Protein AF-A0A3D3NUW0-F1 (afdb_monomer)

Solvent-accessible surface area (backbone atoms only — not comparable to full-atom values): 5155 Å² total; per-residue (Å²): 125,73,68,64,59,54,54,58,57,54,56,60,62,60,56,69,76,67,60,73,74,74,84,60,92,82,47,58,80,45,76,38,79,14,66,33,74,52,46,27,53,74,76,36,36,77,55,47,50,52,43,41,74,75,62,28,48,69,45,76,38,54,77,41,61,46,28,73,80,49,97,88,49,50,45,71,68,32,23,55,50,46,61,71,76,101

pLDDT: mean 85.2, std 19.33, range [48.78, 98.56]

Sequence (86 aa):
MRRATFLLAAVTFFAASILPAQDGDGKLRILVFGAHPDDAEYKAGGTAVKWARLGHHVKLVSVTNGDIGHWREAGGPLALRRAAEA

Secondary structure (DSSP, 8-state):
-HHHHHHHHHHHHHHGGGSPP----S--EEEEEESSTTHHHHHHHHHHHHHHHTT-EEEEEESS--TT--SS--SHHHHHHHHHH-

Radius of gyration: 20.0 Å; Cα contacts (8 Å, |Δi|>4): 86; chains: 1; bounding box: 29×56×36 Å

Nearest PDB structures (foldseek):
  8bgo-assembly1_C  TM=8.040E-01  e=4.653E-02  Thermococcus chitonophagus
  4ewl-assembly2_B  TM=8.212E-01  e=4.986E-02  Mycobacterium tuberculosis
  4o6p-assembly1_C  TM=5.164E-01  e=3.387E+00  Caldanaerobacter subterraneus subsp. tengcongensis MB4
  5x0o-assembly1_A  TM=3.867E-01  e=2.568E+00  Vibrio vulnificus

Structure (mmCIF, N/CA/C/O backbone):
data_AF-A0A3D3NUW0-F1
#
_entry.id   AF-A0A3D3NUW0-F1
#
loop_
_atom_site.group_PDB
_atom_site.id
_atom_site.type_symbol
_atom_site.label_atom_id
_atom_site.label_alt_id
_atom_site.label_comp_id
_atom_site.label_asym_id
_atom_site.label_entity_id
_atom_site.label_seq_id
_atom_site.pdbx_PDB_ins_code
_atom_site.Cartn_x
_atom_site.Cartn_y
_atom_site.Cartn_z
_atom_site.occupancy
_atom_site.B_iso_or_equiv
_atom_site.auth_seq_id
_atom_site.auth_comp_id
_atom_site.auth_asym_id
_atom_site.auth_atom_id
_atom_site.pdbx_PDB_model_num
ATOM 1 N N . MET A 1 1 ? -6.116 47.223 -12.055 1.00 54.00 1 MET A N 1
ATOM 2 C CA . MET A 1 1 ? -6.739 45.911 -12.356 1.00 54.00 1 MET A CA 1
ATOM 3 C C . MET A 1 1 ? -6.019 44.693 -11.753 1.00 54.00 1 MET A C 1
ATOM 5 O O . MET A 1 1 ? -6.661 43.670 -11.620 1.00 54.00 1 MET A O 1
ATOM 9 N N . ARG A 1 2 ? -4.747 44.773 -11.310 1.00 54.78 2 ARG A N 1
ATOM 10 C CA . ARG A 1 2 ? -4.023 43.631 -10.692 1.00 54.78 2 ARG A CA 1
ATOM 11 C C . ARG A 1 2 ? -4.251 43.423 -9.181 1.00 54.78 2 ARG A C 1
ATOM 13 O O . ARG A 1 2 ? -3.912 42.373 -8.659 1.00 54.78 2 ARG A O 1
ATOM 20 N N . ARG A 1 3 ? -4.831 44.404 -8.474 1.00 51.81 3 ARG A N 1
ATOM 21 C CA . ARG A 1 3 ? -5.116 44.313 -7.024 1.00 51.81 3 ARG A CA 1
ATOM 22 C C . ARG A 1 3 ? -6.396 43.524 -6.706 1.00 51.81 3 ARG A C 1
ATOM 24 O O . ARG A 1 3 ? -6.440 42.828 -5.703 1.00 51.81 3 ARG A O 1
ATOM 31 N N . ALA A 1 4 ? -7.399 43.582 -7.585 1.00 51.34 4 ALA A N 1
ATOM 32 C CA . ALA A 1 4 ? -8.662 42.858 -7.416 1.00 51.34 4 ALA A CA 1
ATOM 33 C C . ALA A 1 4 ? -8.512 41.341 -7.652 1.00 51.34 4 ALA A C 1
ATOM 35 O O . ALA A 1 4 ? -9.154 40.545 -6.976 1.00 51.34 4 ALA A O 1
ATOM 36 N N . THR A 1 5 ? -7.607 40.934 -8.551 1.00 51.72 5 THR A N 1
ATOM 37 C CA . THR A 1 5 ? -7.318 39.518 -8.837 1.00 51.72 5 THR A CA 1
ATOM 38 C C . THR A 1 5 ? -6.596 38.818 -7.678 1.00 51.72 5 THR A C 1
ATOM 40 O O . THR A 1 5 ? -6.843 37.644 -7.431 1.00 51.72 5 THR A O 1
ATOM 43 N N . PHE A 1 6 ? -5.757 39.539 -6.921 1.00 49.81 6 PHE A N 1
ATOM 44 C CA . PHE A 1 6 ? -5.094 38.999 -5.725 1.00 49.81 6 PHE A CA 1
ATOM 45 C C . PHE A 1 6 ? -6.059 38.802 -4.547 1.00 49.81 6 PHE A C 1
ATOM 47 O O . PHE A 1 6 ? -5.928 37.828 -3.811 1.00 49.81 6 PHE A O 1
ATOM 54 N N . LEU A 1 7 ? -7.053 39.685 -4.388 1.00 51.41 7 LEU A N 1
ATOM 55 C CA . LEU A 1 7 ? -8.050 39.549 -3.321 1.00 51.41 7 LEU A CA 1
ATOM 56 C C . LEU A 1 7 ? -8.966 38.334 -3.538 1.00 51.41 7 LEU A C 1
ATOM 58 O O . LEU A 1 7 ? -9.275 37.627 -2.586 1.00 51.41 7 LEU A O 1
ATOM 62 N N . LEU A 1 8 ? -9.365 38.057 -4.785 1.00 51.03 8 LEU A N 1
ATOM 63 C CA . LEU A 1 8 ? -10.263 36.940 -5.096 1.00 51.03 8 LEU A CA 1
ATOM 64 C C . LEU A 1 8 ? -9.588 35.566 -4.902 1.00 51.03 8 LEU A C 1
ATOM 66 O O . LEU A 1 8 ? -10.234 34.630 -4.444 1.00 51.03 8 LEU A O 1
ATOM 70 N N . ALA A 1 9 ? -8.284 35.459 -5.186 1.00 52.34 9 ALA A N 1
ATOM 71 C CA . ALA A 1 9 ? -7.506 34.232 -4.981 1.00 52.34 9 ALA A CA 1
ATOM 72 C C . ALA A 1 9 ? -7.192 33.945 -3.497 1.00 52.34 9 ALA A C 1
ATOM 74 O O . ALA A 1 9 ? -7.087 32.787 -3.100 1.00 52.34 9 ALA A O 1
ATOM 75 N N . ALA A 1 10 ? -7.066 34.980 -2.659 1.00 51.56 10 ALA A N 1
ATOM 76 C CA . ALA A 1 10 ? -6.853 34.807 -1.221 1.00 51.56 10 ALA A CA 1
ATOM 77 C C . ALA A 1 10 ? -8.125 34.325 -0.493 1.00 51.56 10 ALA A C 1
ATOM 79 O O . ALA A 1 10 ? -8.037 33.533 0.443 1.00 51.56 10 ALA A O 1
ATOM 80 N N . VAL A 1 11 ? -9.310 34.751 -0.949 1.00 52.72 11 VAL A N 1
ATOM 81 C CA . VAL A 1 11 ? -10.604 34.359 -0.359 1.00 52.72 11 VAL A CA 1
ATOM 82 C C . VAL A 1 11 ? -10.964 32.902 -0.675 1.00 52.72 11 VAL A C 1
ATOM 84 O O . VAL A 1 11 ? -11.495 32.206 0.188 1.00 52.72 11 VAL A O 1
ATOM 87 N N . THR A 1 12 ? -10.627 32.392 -1.865 1.00 53.06 12 THR A N 1
ATOM 88 C CA . THR A 1 12 ? -10.879 30.983 -2.221 1.00 53.06 12 THR A CA 1
ATOM 89 C C . THR A 1 12 ? -9.950 30.008 -1.497 1.00 53.06 12 THR A C 1
ATOM 91 O O . THR A 1 12 ? -10.374 28.902 -1.169 1.00 53.06 12 THR A O 1
ATOM 94 N N . PHE A 1 13 ? -8.716 30.412 -1.178 1.00 50.00 13 PHE A N 1
ATOM 95 C CA . PHE A 1 13 ? -7.774 29.567 -0.436 1.00 50.00 13 PHE A CA 1
ATOM 96 C C . PHE A 1 13 ? -8.115 29.463 1.062 1.00 50.00 13 PHE A C 1
ATOM 98 O O . PHE A 1 13 ? -7.876 28.429 1.680 1.00 50.00 13 PHE A O 1
ATOM 105 N N . PHE A 1 14 ? -8.724 30.503 1.643 1.00 48.78 14 PHE A N 1
A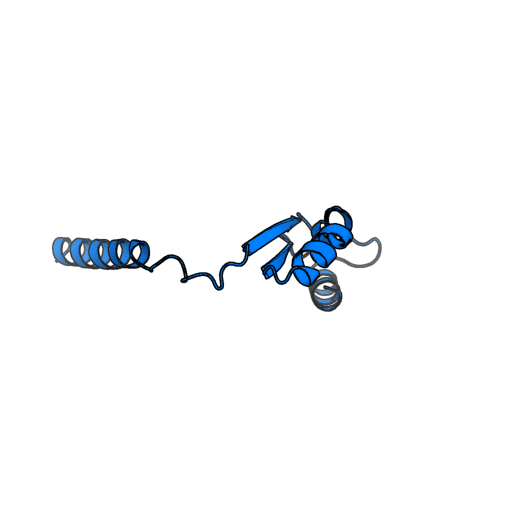TOM 106 C CA . PHE A 1 14 ? -9.097 30.528 3.063 1.00 48.78 14 PHE A CA 1
ATOM 107 C C . PHE A 1 14 ? -10.416 29.797 3.374 1.00 48.78 14 PHE A C 1
ATOM 109 O O . PHE A 1 14 ? -10.659 29.433 4.518 1.00 48.78 14 PHE A O 1
ATOM 116 N N . ALA A 1 15 ? -11.276 29.556 2.380 1.00 51.28 15 ALA A N 1
ATOM 117 C CA . ALA A 1 15 ? -12.524 28.811 2.580 1.00 51.28 15 ALA A CA 1
ATOM 118 C C . ALA A 1 15 ? -12.308 27.286 2.667 1.00 51.28 15 ALA A C 1
ATOM 120 O O . ALA A 1 15 ? -13.081 26.589 3.322 1.00 51.28 15 ALA A O 1
ATOM 121 N N . ALA A 1 16 ? -11.245 26.755 2.051 1.00 54.19 16 ALA A N 1
ATOM 122 C CA . ALA A 1 16 ? -10.945 25.320 2.069 1.00 54.19 16 ALA A CA 1
ATOM 123 C C . ALA A 1 16 ? -10.466 24.810 3.444 1.00 54.19 16 ALA A C 1
ATOM 125 O O . ALA A 1 16 ? -10.565 23.617 3.722 1.00 54.19 16 ALA A O 1
ATOM 126 N N . SER A 1 17 ? -9.971 25.695 4.316 1.00 55.47 17 SER A N 1
ATOM 127 C CA . SER A 1 17 ? -9.474 25.348 5.655 1.00 55.47 17 SER A CA 1
ATOM 128 C C . SER A 1 17 ? -10.565 25.260 6.730 1.00 55.47 17 SER A C 1
ATOM 130 O O . SER A 1 17 ? -10.261 24.869 7.854 1.00 55.47 17 SER A O 1
ATOM 132 N N . ILE A 1 18 ? -11.820 25.593 6.402 1.00 55.78 18 ILE A N 1
ATOM 133 C CA . ILE A 1 18 ? -12.963 25.574 7.338 1.00 55.78 18 ILE A CA 1
ATOM 134 C C . ILE A 1 18 ? -13.964 24.467 6.978 1.00 55.78 18 ILE A C 1
ATOM 136 O O . ILE A 1 18 ? -15.107 24.477 7.431 1.00 55.78 18 ILE A O 1
ATOM 140 N N . LEU A 1 19 ? -13.566 23.479 6.169 1.00 57.00 19 LEU A N 1
ATOM 141 C CA . LEU A 1 19 ? -14.358 22.257 6.102 1.00 57.00 19 LEU A CA 1
ATOM 142 C C . LEU A 1 19 ? -14.296 21.608 7.490 1.00 57.00 19 LEU A C 1
ATOM 144 O O . LEU A 1 19 ? -13.186 21.318 7.949 1.00 57.00 19 LEU A O 1
ATOM 148 N N . PRO A 1 20 ? -15.434 21.398 8.183 1.00 55.72 20 PRO A N 1
ATOM 149 C CA . PRO A 1 20 ? -15.422 20.584 9.387 1.00 55.72 20 PRO A CA 1
ATOM 150 C C . PRO A 1 20 ? -14.713 19.270 9.061 1.00 55.72 20 PRO A C 1
ATOM 152 O O . PRO A 1 20 ? -14.969 18.662 8.014 1.00 55.72 20 PRO A O 1
ATOM 155 N N . ALA A 1 21 ? -13.786 18.850 9.930 1.00 60.53 21 ALA A N 1
ATOM 156 C CA . ALA A 1 21 ? -13.318 17.472 9.913 1.00 60.53 21 ALA A CA 1
ATOM 157 C C . ALA A 1 21 ? -14.581 16.612 9.865 1.00 60.53 21 ALA A C 1
A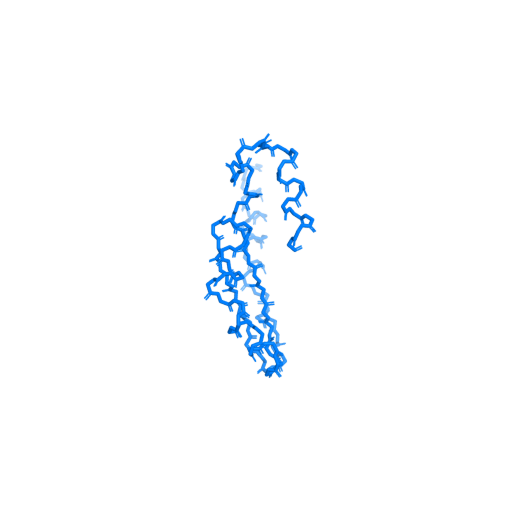TOM 159 O O . ALA A 1 21 ? -15.432 16.800 10.728 1.00 60.53 21 ALA A O 1
ATOM 160 N N . GLN A 1 22 ? -14.753 15.799 8.810 1.00 64.06 22 GLN A N 1
ATOM 161 C CA . GLN A 1 22 ? -15.983 15.027 8.601 1.00 64.06 22 GLN A CA 1
ATOM 162 C C . GLN A 1 22 ? -16.383 14.417 9.940 1.00 64.06 22 GLN A C 1
ATOM 164 O O . GLN A 1 22 ? -15.585 13.634 10.461 1.00 64.06 22 GLN A O 1
ATOM 169 N N . ASP A 1 23 ? -17.538 14.819 10.490 1.00 62.25 23 ASP A N 1
ATOM 170 C CA . ASP A 1 23 ? -18.039 14.293 11.758 1.00 62.25 23 ASP A CA 1
ATOM 171 C C . ASP A 1 23 ? -17.985 12.772 11.652 1.00 62.25 23 ASP A C 1
ATOM 173 O O . ASP A 1 23 ? -18.703 12.144 10.869 1.00 62.25 23 ASP A O 1
ATOM 177 N N . GLY A 1 24 ? -16.991 12.194 12.322 1.00 68.56 24 GLY A N 1
ATOM 178 C CA . GLY A 1 24 ? -16.690 10.785 12.185 1.00 68.56 24 GLY A CA 1
ATOM 179 C C . GLY A 1 24 ? -17.816 10.002 12.832 1.00 68.56 24 GLY A C 1
ATOM 180 O O . GLY A 1 24 ? -18.292 10.361 13.904 1.00 68.56 24 GLY A O 1
ATOM 181 N N . ASP A 1 25 ? -18.179 8.871 12.249 1.00 88.12 25 ASP A N 1
ATOM 182 C CA . ASP A 1 25 ? -19.053 7.844 12.829 1.00 88.12 25 ASP A CA 1
ATOM 183 C C . ASP A 1 25 ? -18.452 7.163 14.086 1.00 88.12 25 ASP A C 1
ATOM 185 O O . ASP A 1 25 ? -18.759 6.016 14.411 1.00 88.12 25 ASP A O 1
ATOM 189 N N . GLY A 1 26 ? -17.545 7.846 14.792 1.00 88.88 26 GLY A N 1
ATOM 190 C CA . GLY A 1 26 ? -16.761 7.321 15.905 1.00 88.88 26 GLY A CA 1
ATOM 191 C C . GLY A 1 26 ? -15.695 6.305 15.486 1.00 88.88 26 GLY A C 1
ATOM 192 O O . GLY A 1 26 ? -15.108 5.654 16.351 1.00 88.88 26 GLY A O 1
ATOM 193 N N . LYS A 1 27 ? -15.437 6.126 14.183 1.00 93.94 27 LYS A N 1
ATOM 194 C CA . LYS A 1 27 ? -14.487 5.134 13.668 1.00 93.94 27 LYS A CA 1
ATOM 195 C C . LYS A 1 27 ? -13.177 5.771 13.218 1.00 93.94 27 LYS A C 1
ATOM 197 O O . LYS A 1 27 ? -13.147 6.858 12.646 1.00 93.94 27 LYS A O 1
ATOM 202 N N . LEU A 1 28 ? -12.076 5.048 13.429 1.00 95.62 28 LEU A N 1
ATOM 203 C CA . LEU A 1 28 ? -10.778 5.422 12.878 1.00 95.62 28 LEU A CA 1
ATOM 204 C C . LEU A 1 28 ? -10.795 5.361 11.346 1.00 95.62 28 LEU A C 1
ATOM 206 O O . LEU A 1 28 ? -11.444 4.496 10.754 1.00 95.62 28 LEU A O 1
ATOM 210 N N . ARG A 1 29 ? -10.032 6.266 10.726 1.00 95.38 29 ARG A N 1
ATOM 211 C CA . ARG A 1 29 ? -9.752 6.297 9.288 1.00 95.38 29 ARG A CA 1
ATOM 212 C C . ARG A 1 29 ? -8.287 5.980 9.063 1.00 95.38 29 ARG A C 1
ATOM 214 O O . ARG A 1 29 ? -7.419 6.800 9.343 1.00 95.38 29 ARG A O 1
ATOM 221 N N . ILE A 1 30 ? -8.027 4.772 8.592 1.00 97.19 30 ILE A N 1
ATOM 222 C CA . ILE A 1 30 ? -6.691 4.197 8.522 1.00 97.19 30 ILE A CA 1
ATOM 223 C C . ILE A 1 30 ? -6.275 4.127 7.057 1.00 97.19 30 ILE A C 1
ATOM 225 O O . ILE A 1 30 ? -6.924 3.467 6.244 1.00 97.19 30 ILE A O 1
ATOM 229 N N . LEU A 1 31 ? -5.190 4.825 6.727 1.00 97.69 31 LEU A N 1
ATOM 230 C CA . LEU A 1 31 ? -4.569 4.798 5.408 1.00 97.69 31 LEU A CA 1
ATOM 231 C C . LEU A 1 31 ? -3.259 4.023 5.496 1.00 97.69 31 LEU A C 1
ATOM 233 O O . LEU A 1 31 ? -2.397 4.360 6.308 1.00 97.69 31 LEU A O 1
ATOM 237 N N . VAL A 1 32 ? -3.102 3.0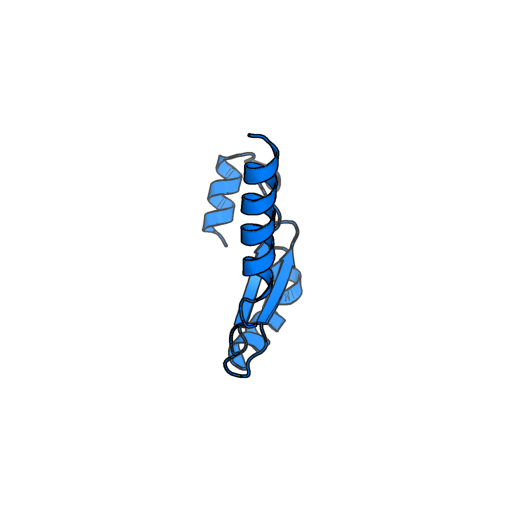05 4.655 1.00 98.25 32 VAL A N 1
ATOM 238 C CA . VAL A 1 32 ? -1.847 2.259 4.529 1.00 98.25 32 VAL A CA 1
ATOM 239 C C . VAL A 1 32 ? -1.225 2.607 3.189 1.00 98.25 32 VAL A C 1
ATOM 241 O O . VAL A 1 32 ? -1.802 2.302 2.150 1.00 98.25 32 VAL A O 1
ATOM 244 N N . PHE A 1 33 ? -0.055 3.239 3.217 1.00 98.19 33 PHE A N 1
ATOM 245 C CA . PHE A 1 33 ? 0.672 3.609 2.008 1.00 98.19 33 PHE A CA 1
ATOM 246 C C . PHE A 1 33 ? 1.699 2.535 1.641 1.00 98.19 33 PHE A C 1
ATOM 248 O O . PHE A 1 33 ? 2.565 2.186 2.446 1.00 98.19 33 PHE A O 1
ATOM 255 N N . GLY A 1 34 ? 1.596 2.044 0.411 1.00 97.69 34 GLY A N 1
ATOM 256 C CA . GLY A 1 34 ? 2.565 1.193 -0.268 1.00 97.69 34 GLY A CA 1
ATOM 257 C C . GLY A 1 34 ? 3.141 1.910 -1.488 1.00 97.69 34 GLY A C 1
ATOM 258 O O . GLY A 1 34 ? 2.471 2.752 -2.089 1.00 97.69 34 GLY A O 1
ATOM 259 N N . ALA A 1 35 ? 4.388 1.612 -1.857 1.00 97.94 35 ALA A N 1
ATOM 260 C CA . ALA A 1 35 ? 4.982 2.225 -3.041 1.00 97.94 35 ALA A CA 1
ATOM 261 C C . ALA A 1 35 ? 4.332 1.667 -4.315 1.00 97.94 35 ALA A C 1
ATOM 263 O O . ALA A 1 35 ? 4.005 2.438 -5.216 1.00 97.94 35 ALA A O 1
ATOM 264 N N . HIS A 1 36 ? 4.089 0.357 -4.358 1.00 97.88 36 HIS A N 1
ATOM 265 C CA . HIS A 1 36 ? 3.545 -0.367 -5.508 1.00 97.88 36 HIS A CA 1
ATOM 266 C C . HIS A 1 36 ? 2.211 -1.061 -5.177 1.00 97.88 36 HIS A C 1
ATOM 268 O O . HIS A 1 36 ? 1.821 -1.104 -4.004 1.00 97.88 36 HIS A O 1
ATOM 274 N N . PRO A 1 37 ? 1.437 -1.500 -6.191 1.00 97.62 37 PRO A N 1
ATOM 275 C CA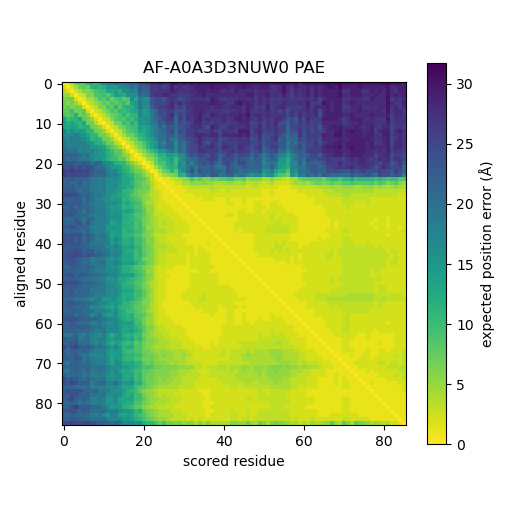 . PRO A 1 37 ? 0.181 -2.221 -5.972 1.00 97.62 37 PRO A CA 1
ATOM 276 C C . PRO A 1 37 ? 0.442 -3.630 -5.429 1.00 97.62 37 PRO A C 1
ATOM 278 O O . PRO A 1 37 ? 0.732 -4.509 -6.226 1.00 97.62 37 PRO A O 1
ATOM 281 N N . ASP A 1 38 ? 0.385 -3.834 -4.113 1.00 96.25 38 ASP A N 1
ATOM 282 C CA . ASP A 1 38 ? 0.638 -5.089 -3.363 1.00 96.25 38 ASP A CA 1
ATOM 283 C C . ASP A 1 38 ? 1.301 -4.792 -2.012 1.00 96.25 38 ASP A C 1
ATOM 285 O O . ASP A 1 38 ? 1.130 -5.533 -1.046 1.00 96.25 38 ASP A O 1
ATOM 289 N N . ASP A 1 39 ? 2.091 -3.720 -1.930 1.00 97.88 39 ASP A N 1
ATOM 290 C CA . ASP A 1 39 ? 2.913 -3.402 -0.762 1.00 97.88 39 ASP A CA 1
ATOM 291 C C . ASP A 1 39 ? 2.073 -3.244 0.516 1.00 97.88 39 ASP A C 1
ATOM 293 O O . ASP A 1 39 ? 2.478 -3.676 1.601 1.00 97.88 39 ASP A O 1
ATOM 297 N N . ALA A 1 40 ? 0.909 -2.600 0.401 1.00 98.06 40 ALA A N 1
ATOM 298 C CA . ALA A 1 40 ? 0.019 -2.339 1.526 1.00 98.06 40 ALA A CA 1
ATOM 299 C C . ALA A 1 40 ? -0.696 -3.624 1.979 1.00 98.06 40 ALA A C 1
ATOM 301 O O . ALA A 1 40 ? -0.793 -3.897 3.179 1.00 98.06 40 ALA A O 1
ATOM 302 N N . GLU A 1 41 ? -1.133 -4.445 1.029 1.00 96.81 41 GLU A N 1
ATOM 303 C CA . GLU A 1 41 ? -1.732 -5.762 1.229 1.00 96.81 41 GLU A CA 1
ATOM 304 C C . GLU A 1 41 ? -0.726 -6.717 1.879 1.00 96.81 41 GLU A C 1
ATOM 306 O O . GLU A 1 41 ? -1.034 -7.363 2.882 1.00 96.81 41 GLU A O 1
ATOM 311 N N . TYR A 1 42 ? 0.501 -6.760 1.360 1.00 97.19 42 TYR A N 1
ATOM 312 C CA . TYR A 1 42 ? 1.563 -7.638 1.836 1.00 97.19 42 TYR A CA 1
ATOM 313 C C . TYR A 1 42 ? 2.000 -7.282 3.259 1.00 97.19 42 TYR A C 1
ATOM 315 O O . TYR A 1 42 ? 2.141 -8.161 4.111 1.00 97.19 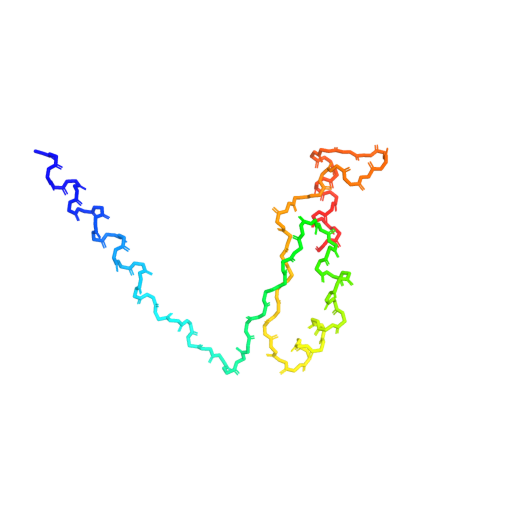42 TYR A O 1
ATOM 323 N N . LYS A 1 43 ? 2.184 -5.989 3.553 1.00 97.12 43 LYS A N 1
ATOM 324 C CA . LYS A 1 43 ? 2.668 -5.540 4.870 1.00 97.12 43 LYS A CA 1
ATOM 325 C C . LYS A 1 43 ? 1.572 -5.465 5.926 1.00 97.12 43 LYS A C 1
ATOM 327 O O . LYS A 1 43 ? 1.860 -5.661 7.106 1.00 97.12 43 LYS A O 1
ATOM 332 N N . ALA A 1 44 ? 0.338 -5.148 5.535 1.00 98.00 44 ALA A N 1
ATOM 333 C CA . ALA A 1 44 ? -0.723 -4.825 6.484 1.00 98.00 44 ALA A CA 1
ATOM 334 C C . ALA A 1 44 ? -2.066 -5.506 6.207 1.00 98.00 44 ALA A C 1
ATOM 336 O O . ALA A 1 44 ? -2.972 -5.312 7.010 1.00 98.00 44 ALA A O 1
ATOM 337 N N . GLY A 1 45 ? -2.231 -6.321 5.163 1.00 97.75 45 GLY A N 1
ATOM 338 C CA . GLY A 1 45 ? -3.529 -6.883 4.763 1.00 97.75 45 GLY A CA 1
ATOM 339 C C . GLY A 1 45 ? -4.249 -7.632 5.888 1.00 97.75 45 GLY A C 1
ATOM 340 O O . GLY A 1 45 ? -5.422 -7.383 6.165 1.00 97.75 45 GLY A O 1
ATOM 341 N N . GLY A 1 46 ? -3.531 -8.471 6.640 1.00 98.25 46 GLY A N 1
ATOM 342 C CA . GLY A 1 46 ? -4.102 -9.158 7.804 1.00 98.25 46 GLY A CA 1
ATOM 343 C C . GLY A 1 46 ? -4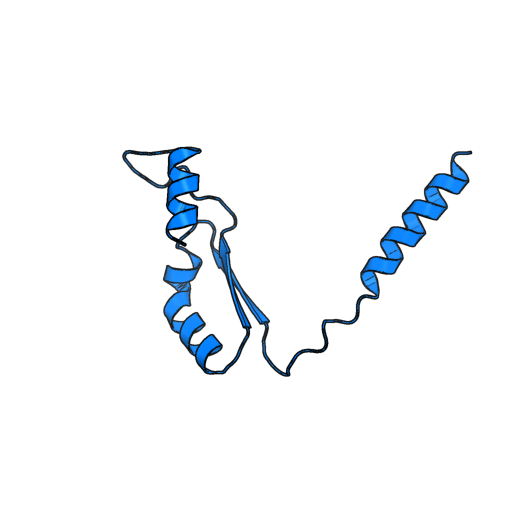.577 -8.199 8.906 1.00 98.25 46 GLY A C 1
ATOM 344 O O . GLY A 1 46 ? -5.625 -8.412 9.518 1.00 98.25 46 GLY A O 1
ATOM 345 N N . THR A 1 47 ? -3.835 -7.119 9.149 1.00 98.44 47 THR A N 1
ATOM 346 C CA . THR A 1 47 ? -4.191 -6.087 10.135 1.00 98.44 47 THR A CA 1
ATOM 347 C C . THR A 1 47 ? -5.322 -5.188 9.623 1.00 98.44 47 THR A C 1
ATOM 349 O O . THR A 1 47 ? -6.242 -4.879 10.377 1.00 98.44 47 THR A O 1
ATOM 352 N N . ALA A 1 48 ? -5.323 -4.858 8.332 1.00 98.31 48 ALA A N 1
ATOM 353 C CA . ALA A 1 48 ? -6.381 -4.129 7.643 1.00 98.31 48 ALA A CA 1
ATOM 354 C C . ALA A 1 48 ? -7.729 -4.843 7.777 1.00 98.31 48 ALA A C 1
ATOM 356 O O . ALA A 1 48 ? -8.717 -4.221 8.164 1.00 98.31 48 ALA A O 1
ATOM 357 N N . VAL A 1 49 ? -7.757 -6.165 7.582 1.00 98.38 49 VAL A N 1
ATOM 358 C CA . VAL A 1 49 ? -8.960 -6.980 7.810 1.00 98.38 49 VAL A CA 1
ATOM 359 C C . VAL A 1 49 ? -9.420 -6.914 9.269 1.00 98.38 49 VAL A C 1
ATOM 361 O O . VAL A 1 49 ? -10.621 -6.820 9.523 1.00 98.38 49 VAL A O 1
ATOM 364 N N . LYS A 1 50 ? -8.502 -6.935 10.246 1.00 98.56 50 LYS A N 1
ATOM 365 C CA . LYS A 1 50 ? -8.866 -6.795 11.668 1.00 98.56 50 LYS A CA 1
ATOM 366 C C . LYS A 1 50 ? -9.516 -5.439 11.948 1.00 98.56 50 LYS A C 1
ATOM 368 O O . LYS A 1 50 ? -10.570 -5.405 12.575 1.00 98.56 50 LYS A O 1
ATOM 373 N N . TRP A 1 51 ? -8.937 -4.343 11.460 1.00 98.50 51 TRP A N 1
ATOM 374 C CA . TRP A 1 51 ? -9.517 -3.006 11.618 1.00 98.50 51 TRP A CA 1
ATOM 375 C C . TRP A 1 51 ? -10.883 -2.879 10.940 1.00 98.50 51 TRP A C 1
ATOM 377 O O . TRP A 1 51 ? -11.820 -2.377 11.559 1.00 98.50 51 TRP A O 1
ATOM 387 N N . ALA A 1 52 ? -11.026 -3.398 9.719 1.00 98.00 52 ALA A N 1
ATOM 388 C CA . ALA A 1 52 ? -12.300 -3.405 9.006 1.00 98.00 52 ALA A CA 1
ATOM 389 C C . ALA A 1 52 ? -13.379 -4.200 9.765 1.00 98.00 52 ALA A C 1
ATOM 391 O O . ALA A 1 52 ? -14.505 -3.733 9.908 1.00 98.00 52 ALA A O 1
ATOM 392 N N . ARG A 1 53 ? -13.033 -5.362 10.344 1.00 98.25 53 ARG A N 1
ATOM 393 C CA . ARG A 1 53 ? -13.952 -6.163 11.181 1.00 98.25 53 ARG A CA 1
ATOM 394 C C . ARG A 1 53 ? -14.376 -5.462 12.474 1.00 98.25 53 ARG A C 1
ATOM 396 O O . ARG A 1 53 ? -15.468 -5.723 12.962 1.00 98.25 53 ARG A O 1
ATOM 403 N N . LEU A 1 54 ? -13.549 -4.564 13.012 1.00 97.81 54 LEU A N 1
ATOM 404 C CA . LEU A 1 54 ? -13.909 -3.686 14.139 1.00 97.81 54 LEU A CA 1
ATOM 405 C C . LEU A 1 54 ? -14.789 -2.491 13.708 1.00 97.81 54 LEU A C 1
ATOM 407 O O . LEU A 1 54 ? -15.211 -1.676 14.535 1.00 97.81 54 LEU A O 1
ATOM 411 N N . GLY A 1 55 ? -15.088 -2.386 12.412 1.00 96.88 55 GLY A N 1
ATOM 412 C CA . GLY A 1 55 ? -15.898 -1.329 11.821 1.00 96.88 55 GLY A CA 1
ATOM 413 C C . GLY A 1 55 ? -15.122 -0.043 11.555 1.00 96.88 55 GLY A C 1
ATOM 414 O O . GLY A 1 55 ? -15.746 1.006 11.463 1.00 96.88 55 GLY A O 1
ATOM 415 N N . HIS A 1 56 ? -13.788 -0.083 11.492 1.00 97.81 56 HIS A N 1
ATOM 416 C CA . HIS A 1 56 ? -12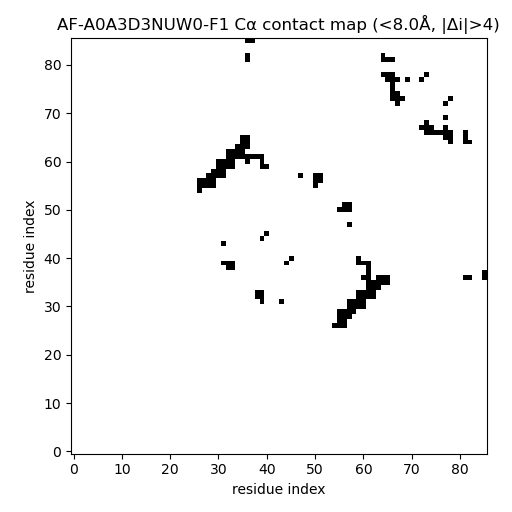.988 1.072 11.085 1.00 97.81 56 HIS A CA 1
ATOM 417 C C . HIS A 1 56 ? -12.916 1.210 9.566 1.00 97.81 56 HIS A C 1
ATOM 419 O O . HIS A 1 56 ? -12.979 0.223 8.833 1.00 97.81 56 HIS A O 1
ATOM 425 N N . HIS A 1 57 ? -12.723 2.442 9.099 1.00 96.81 57 HIS A N 1
ATOM 426 C CA . HIS A 1 57 ? -12.512 2.725 7.685 1.00 96.81 57 HIS A CA 1
ATOM 427 C C . HIS A 1 57 ? -11.056 2.452 7.342 1.00 96.81 57 HIS A C 1
ATOM 429 O O . HIS A 1 57 ? -10.159 3.058 7.931 1.00 96.81 57 HIS A O 1
ATOM 435 N N . VAL A 1 58 ? -10.815 1.568 6.380 1.00 97.69 58 VAL A N 1
ATOM 436 C CA . VAL A 1 58 ? -9.465 1.223 5.930 1.00 97.69 58 VAL A CA 1
ATOM 437 C C . VAL A 1 58 ? -9.364 1.455 4.432 1.00 97.69 58 VAL A C 1
ATOM 439 O O . VAL A 1 58 ? -10.234 1.027 3.677 1.00 97.69 58 VAL A O 1
ATOM 442 N N . LYS A 1 59 ? -8.298 2.125 3.999 1.00 97.38 59 LYS A N 1
ATOM 443 C CA . LYS A 1 59 ? -7.937 2.248 2.587 1.00 97.38 59 LYS A CA 1
ATOM 444 C C . LYS A 1 59 ? -6.468 1.891 2.411 1.00 97.38 59 LYS A C 1
ATOM 446 O O . LYS A 1 59 ? -5.600 2.450 3.084 1.00 97.38 59 LYS A O 1
ATOM 451 N N . LEU A 1 60 ? -6.216 0.967 1.495 1.00 97.75 60 LEU A N 1
ATOM 452 C CA . LEU A 1 60 ? -4.881 0.645 1.011 1.00 97.75 60 LEU A CA 1
ATOM 453 C C . LEU A 1 60 ? -4.586 1.578 -0.165 1.00 97.75 60 LEU A C 1
ATOM 455 O O . LEU A 1 60 ? -5.450 1.809 -1.011 1.00 97.75 60 LEU A O 1
ATOM 459 N N . VAL A 1 61 ? -3.417 2.208 -0.154 1.00 97.69 61 VAL A N 1
ATOM 460 C CA . VAL A 1 61 ? -3.044 3.243 -1.118 1.00 97.69 61 VAL A CA 1
ATOM 461 C C . VAL A 1 61 ? -1.724 2.859 -1.752 1.00 97.69 61 VAL A C 1
ATOM 463 O O . VAL A 1 61 ? -0.710 2.772 -1.062 1.00 97.69 61 VAL A O 1
ATOM 466 N N . SER A 1 62 ? -1.734 2.701 -3.071 1.00 97.56 62 SER A N 1
ATOM 467 C CA . SER A 1 62 ? -0.509 2.631 -3.851 1.00 97.56 62 SER A CA 1
ATOM 468 C C . SER A 1 62 ? -0.114 4.017 -4.355 1.00 97.56 62 SER A C 1
ATOM 470 O O . SER A 1 62 ? -0.958 4.766 -4.850 1.00 97.56 62 SER A O 1
ATOM 472 N N . VAL A 1 63 ? 1.161 4.374 -4.199 1.00 98.06 63 VAL A N 1
ATOM 473 C CA . VAL A 1 63 ? 1.701 5.675 -4.634 1.00 98.06 63 VAL A CA 1
ATOM 474 C C . VAL A 1 63 ? 2.119 5.648 -6.110 1.00 98.06 63 VAL A C 1
ATOM 476 O O . VAL A 1 63 ? 2.161 6.694 -6.757 1.00 98.06 63 VAL A O 1
ATOM 479 N N . THR A 1 64 ? 2.386 4.465 -6.666 1.00 98.12 64 THR A N 1
ATOM 480 C CA . THR A 1 64 ? 2.707 4.256 -8.085 1.00 98.12 64 THR A CA 1
ATOM 481 C C . THR A 1 64 ? 1.720 3.279 -8.726 1.00 98.12 64 THR A C 1
ATOM 483 O O . THR A 1 64 ? 0.964 2.596 -8.044 1.00 98.12 64 THR A O 1
ATOM 486 N N . ASN A 1 65 ? 1.718 3.187 -10.055 1.00 97.69 65 ASN A N 1
ATOM 487 C CA . ASN A 1 65 ? 0.890 2.225 -10.793 1.00 97.69 65 ASN A CA 1
ATOM 488 C C . ASN A 1 65 ? 1.565 0.844 -10.971 1.00 97.69 65 ASN A C 1
ATOM 490 O O . ASN A 1 65 ? 0.954 -0.063 -11.531 1.00 97.69 65 ASN A O 1
ATOM 494 N N . GLY A 1 66 ? 2.812 0.674 -10.508 1.00 97.56 66 GLY A N 1
ATOM 495 C CA . GLY A 1 66 ? 3.533 -0.603 -10.538 1.00 97.56 66 GLY A CA 1
ATOM 496 C C . GLY A 1 66 ? 3.953 -1.097 -11.927 1.00 97.56 66 GLY A C 1
ATOM 497 O O . GLY A 1 66 ? 4.120 -2.306 -12.109 1.00 97.56 66 GLY A O 1
ATOM 498 N N . ASP A 1 67 ? 4.131 -0.195 -12.889 1.00 98.25 67 ASP A N 1
ATOM 499 C CA . ASP A 1 67 ? 4.283 -0.485 -14.319 1.00 98.25 67 ASP A CA 1
ATOM 500 C C . ASP A 1 67 ? 5.623 -1.107 -14.756 1.00 98.25 67 ASP A C 1
ATOM 502 O O . ASP A 1 67 ? 5.774 -1.451 -15.924 1.00 98.25 67 ASP A O 1
ATOM 506 N N . ILE A 1 68 ? 6.581 -1.331 -13.852 1.00 97.44 68 ILE A N 1
ATOM 507 C CA . ILE A 1 68 ? 7.890 -1.950 -14.171 1.00 97.44 68 ILE A CA 1
ATOM 508 C C . ILE A 1 68 ? 8.124 -3.251 -13.364 1.00 97.44 68 ILE A C 1
ATOM 510 O O . ILE A 1 68 ? 9.178 -3.875 -13.427 1.00 97.44 68 ILE A O 1
ATOM 514 N N . GLY A 1 69 ? 7.128 -3.714 -12.603 1.00 95.38 69 GLY A N 1
ATOM 515 C CA . GLY A 1 69 ? 7.285 -4.811 -11.636 1.00 95.38 69 GLY A CA 1
ATOM 516 C C . GLY A 1 69 ? 7.234 -6.244 -12.186 1.00 95.38 69 GLY A C 1
ATOM 517 O O . GLY A 1 69 ? 7.055 -7.164 -11.390 1.00 95.38 69 GLY A O 1
ATOM 518 N 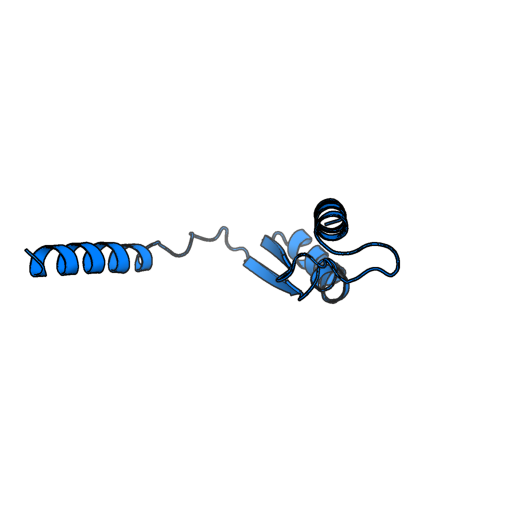N . HIS A 1 70 ? 7.325 -6.475 -13.501 1.00 97.56 70 HIS A N 1
ATOM 519 C CA . HIS A 1 70 ? 7.129 -7.807 -14.090 1.00 97.56 70 HIS A CA 1
ATOM 520 C C . HIS A 1 70 ? 8.179 -8.154 -15.158 1.00 97.56 70 HIS A C 1
ATOM 522 O O . HIS A 1 70 ? 8.624 -7.307 -15.921 1.00 97.56 70 HIS A O 1
ATOM 528 N N . TRP A 1 71 ? 8.555 -9.436 -15.249 1.00 9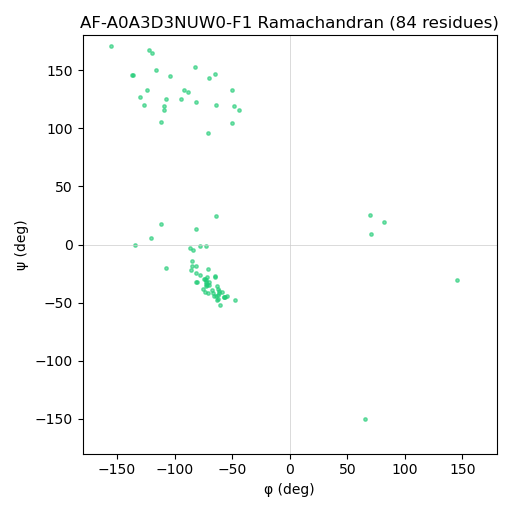7.31 71 TRP A N 1
ATOM 529 C CA . TRP A 1 71 ? 9.637 -9.896 -16.135 1.00 97.31 71 TRP A CA 1
ATOM 530 C C . TRP A 1 71 ? 9.283 -9.878 -17.635 1.00 97.31 71 TRP A C 1
ATOM 532 O O . TRP A 1 71 ? 10.173 -9.775 -18.473 1.00 97.31 71 TRP A O 1
ATOM 542 N N . ARG A 1 72 ? 7.992 -10.018 -17.978 1.00 97.56 72 ARG A N 1
ATOM 543 C CA . ARG A 1 72 ? 7.491 -10.122 -19.369 1.00 97.56 72 ARG A CA 1
ATOM 544 C C . ARG A 1 72 ? 6.757 -8.880 -19.876 1.00 97.56 72 ARG A C 1
ATOM 546 O O . ARG A 1 72 ? 6.554 -8.736 -21.074 1.00 97.56 72 ARG A O 1
ATOM 553 N N . GLU A 1 73 ? 6.273 -8.037 -18.974 1.00 97.56 73 GLU A N 1
ATOM 554 C CA . GLU A 1 73 ? 5.341 -6.951 -19.293 1.00 97.56 73 GLU A CA 1
ATOM 555 C C . GLU A 1 73 ? 5.782 -5.696 -18.546 1.00 97.56 73 GLU A C 1
ATOM 557 O O . GLU A 1 73 ? 6.310 -5.811 -17.444 1.00 97.56 73 GLU A O 1
ATOM 562 N N . ALA A 1 74 ? 5.592 -4.520 -19.144 1.00 97.81 74 ALA A N 1
ATOM 563 C CA . ALA A 1 74 ? 5.944 -3.239 -18.544 1.00 97.81 74 ALA A CA 1
ATOM 564 C C . ALA A 1 74 ? 5.096 -2.096 -19.131 1.00 97.81 74 ALA A C 1
ATOM 566 O O . ALA A 1 74 ? 4.396 -2.273 -20.132 1.00 97.81 74 ALA A O 1
ATOM 567 N N . GLY A 1 75 ? 5.190 -0.912 -18.527 1.00 98.19 75 GLY A N 1
ATOM 568 C CA . GLY A 1 75 ? 4.499 0.307 -18.929 1.00 98.19 75 GLY A CA 1
ATOM 569 C C . GLY A 1 75 ? 2.979 0.208 -18.791 1.00 98.19 75 GLY A C 1
ATOM 570 O O . GLY A 1 75 ? 2.444 -0.520 -17.954 1.00 98.19 75 GLY A O 1
ATOM 571 N N . GLY A 1 76 ? 2.269 0.943 -19.650 1.00 98.19 76 GLY A N 1
ATOM 572 C CA . GLY A 1 76 ? 0.805 1.041 -19.636 1.00 98.19 76 GLY A CA 1
ATOM 573 C C . GLY A 1 76 ? 0.060 -0.300 -19.528 1.00 98.19 76 GLY A C 1
ATOM 574 O O . GLY A 1 76 ? -0.812 -0.403 -18.668 1.00 98.19 76 GLY A O 1
ATOM 575 N N . PRO A 1 77 ? 0.393 -1.338 -20.324 1.00 98.25 77 PRO A N 1
ATOM 576 C CA . PRO A 1 77 ? -0.249 -2.649 -20.208 1.00 98.25 77 PRO A CA 1
ATOM 577 C C . PRO A 1 77 ? -0.141 -3.263 -18.805 1.00 98.25 77 PRO A C 1
ATOM 579 O O . PRO A 1 77 ? -1.157 -3.692 -18.256 1.00 98.25 77 PRO A O 1
ATOM 582 N N . LEU A 1 78 ? 1.049 -3.221 -18.188 1.00 98.38 78 LEU A N 1
ATOM 583 C CA . LEU A 1 78 ? 1.230 -3.732 -16.827 1.00 98.38 78 LEU A CA 1
ATOM 584 C C . LEU A 1 78 ? 0.469 -2.882 -15.806 1.00 98.38 78 LEU A C 1
ATOM 586 O O . LEU A 1 78 ? -0.174 -3.434 -14.917 1.00 98.38 78 LEU A O 1
ATOM 590 N N . ALA A 1 79 ? 0.501 -1.553 -15.942 1.00 98.25 79 ALA A N 1
ATOM 591 C CA . ALA A 1 79 ? -0.239 -0.649 -15.061 1.00 98.25 79 ALA A CA 1
ATOM 592 C C . ALA A 1 79 ? -1.746 -0.955 -15.060 1.00 98.25 79 ALA A C 1
ATOM 594 O O . ALA A 1 79 ? -2.367 -1.021 -14.000 1.00 98.25 79 ALA A O 1
ATOM 595 N N . LEU A 1 80 ? -2.328 -1.169 -16.245 1.00 98.06 80 LEU A N 1
ATOM 596 C CA . LEU A 1 80 ? -3.744 -1.511 -16.401 1.00 98.06 80 LEU A CA 1
ATOM 597 C C . LEU A 1 80 ? -4.070 -2.861 -15.764 1.00 98.06 80 LEU A C 1
ATOM 599 O O . LEU A 1 80 ? -5.071 -2.977 -15.060 1.00 98.06 80 LEU A O 1
ATOM 603 N N . ARG A 1 81 ? -3.217 -3.866 -15.981 1.00 97.88 81 ARG A N 1
ATOM 604 C CA . ARG A 1 81 ? -3.374 -5.179 -15.356 1.00 97.88 81 ARG A CA 1
ATOM 605 C C . ARG A 1 81 ? -3.331 -5.074 -13.831 1.00 97.88 81 ARG A C 1
ATOM 607 O O . ARG A 1 81 ? -4.254 -5.548 -13.180 1.00 97.88 81 ARG A O 1
ATOM 614 N N . ARG A 1 82 ? -2.308 -4.429 -13.263 1.00 97.81 82 ARG A N 1
ATOM 615 C CA . ARG A 1 82 ? -2.151 -4.298 -11.802 1.00 97.81 82 ARG A CA 1
ATOM 616 C C . ARG A 1 82 ? -3.284 -3.505 -11.160 1.00 97.81 82 ARG A C 1
ATOM 618 O O . ARG A 1 82 ? -3.715 -3.850 -10.069 1.00 97.81 82 ARG A O 1
ATOM 625 N N . ALA A 1 83 ? -3.805 -2.486 -11.844 1.00 96.38 83 ALA A N 1
ATOM 626 C CA . ALA A 1 83 ? -4.983 -1.757 -11.382 1.00 96.38 83 ALA A CA 1
ATOM 627 C C . ALA A 1 83 ? -6.254 -2.625 -11.349 1.00 96.38 83 ALA A C 1
ATOM 629 O O . ALA A 1 83 ? -7.146 -2.341 -10.561 1.00 96.38 83 ALA A O 1
ATOM 630 N N . ALA A 1 84 ? -6.348 -3.660 -12.192 1.00 97.38 84 ALA A N 1
ATOM 631 C CA . ALA A 1 84 ? -7.455 -4.617 -12.179 1.00 97.38 84 ALA A CA 1
ATOM 632 C C . ALA A 1 84 ? -7.262 -5.770 -11.172 1.00 97.38 84 ALA A C 1
ATOM 634 O O . ALA A 1 84 ? -8.227 -6.458 -10.849 1.00 97.38 84 ALA A O 1
ATOM 635 N N . GLU A 1 85 ? -6.031 -6.007 -10.708 1.00 95.38 85 GLU A N 1
ATOM 636 C CA . GLU A 1 85 ? -5.707 -7.002 -9.674 1.00 95.38 85 GLU A CA 1
ATOM 637 C C . GLU A 1 85 ? -5.978 -6.486 -8.248 1.00 95.38 85 GLU A C 1
ATOM 639 O O . GLU A 1 85 ? -6.173 -7.304 -7.345 1.00 95.38 85 GLU A O 1
ATOM 644 N N . ALA A 1 86 ? -5.971 -5.161 -8.058 1.00 86.31 86 ALA A N 1
ATOM 645 C CA . ALA A 1 86 ? -6.105 -4.472 -6.771 1.00 86.31 86 ALA A CA 1
ATOM 646 C C . ALA A 1 86 ? -7.549 -4.068 -6.423 1.00 86.31 86 ALA A C 1
ATOM 648 O O . ALA A 1 86 ? -8.333 -3.749 -7.346 1.00 86.31 86 ALA A O 1
#

Mean predicted aligned error: 10.29 Å

Foldseek 3Di:
DVVVVVVVVVVVVVVVVPDPPPPDPPAAAEEFEDQELCRSCVPCVVVQVVSVVVVHHYDYDHPDLCQPVDDPGGDPVSSVVSVVVD